Protein AF-A0A4C1YNA4-F1 (afdb_monomer_lite)

Secondary structure (DSSP, 8-state):
-EEEEE---S-HHHHHHHTT--GGG---B-SSTTPBPPTT----GGG-S---PPPEE---TT-TTHHHHHHHHHHHHHHHSTT--GGG-SS---TTS-BTTB-SSSS-TTEEEEEEPPHHHHHHTHHHHHHHHHHHHHHT----SSSHHHHHHHHHHHHHHTT-

Organism: Eumeta variegata (NCBI:txid151549)

Foldseek 3Di:
DKAFDFPPPDFVVRVCVVVVHQQQVDWQQAPDDRDTHHRNDGCDPRRDNADDGGDDDDDDPPPPCPVVVVVVQQVCCVDANDPDDPPPDPDPHHPQPDDPNHAQPVHHVRTRGIDDDDPVVVVRRPVVVVVVVVVCVVVPVDPPPPPPVVVVVVVVVVVVVVVD

pLDDT: mean 74.72, std 13.21, range [43.19, 93.94]

Sequence (164 aa):
MLRMSHCLTSGLAEYLDRLNLPADTFRPLCSGNNSLGAPNAFITEDCLMSRFINSEVLARRNDPHLVSLKSLLSHLDNYFGAIVQWENTFIDLHAYSPFDGTNDLLFKDSVKGFSSSFFSELRLAKNYFQLFEHLDSCTGSSNSLTVNGVFSLLSLMFFGLLSI

Structure (mmCIF, N/CA/C/O backbone):
data_AF-A0A4C1YNA4-F1
#
_entry.id   AF-A0A4C1YNA4-F1
#
loop_
_atom_site.group_PDB
_atom_site.id
_atom_site.type_symbol
_atom_site.label_atom_id
_atom_site.label_alt_id
_atom_site.label_comp_id
_atom_site.label_asym_id
_atom_site.label_entity_id
_atom_site.label_seq_id
_atom_site.pdbx_PDB_ins_code
_atom_site.Cartn_x
_atom_site.Cartn_y
_atom_site.Cartn_z
_atom_site.occupancy
_atom_site.B_iso_or_equiv
_atom_site.auth_seq_id
_atom_site.auth_comp_id
_atom_site.auth_asym_id
_atom_site.auth_atom_id
_atom_site.pdbx_PDB_model_num
ATOM 1 N N . MET A 1 1 ? 11.877 3.145 -2.840 1.00 55.78 1 MET A N 1
ATOM 2 C CA . MET A 1 1 ? 10.609 2.964 -2.126 1.00 55.78 1 MET A CA 1
ATOM 3 C C . MET A 1 1 ? 9.571 3.836 -2.795 1.00 55.78 1 MET A C 1
ATOM 5 O O . MET A 1 1 ? 9.813 5.034 -2.942 1.00 55.78 1 MET A O 1
ATOM 9 N N . LEU A 1 2 ? 8.523 3.206 -3.314 1.00 58.38 2 LEU A N 1
ATOM 10 C CA . LEU A 1 2 ? 7.317 3.863 -3.811 1.00 58.38 2 LEU A CA 1
ATOM 11 C C . LEU A 1 2 ? 6.157 3.298 -3.001 1.00 58.38 2 LEU A C 1
ATOM 13 O O . LEU A 1 2 ? 6.078 2.083 -2.814 1.00 58.38 2 LEU A O 1
ATOM 17 N N . ARG A 1 3 ? 5.304 4.178 -2.496 1.00 64.38 3 ARG A N 1
ATOM 18 C CA . ARG A 1 3 ? 4.152 3.824 -1.678 1.00 64.38 3 ARG A CA 1
ATOM 19 C C . ARG A 1 3 ? 2.905 3.819 -2.536 1.00 64.38 3 ARG A C 1
ATOM 21 O O . ARG A 1 3 ? 2.775 4.639 -3.436 1.00 64.38 3 ARG A O 1
ATOM 28 N N . MET A 1 4 ? 1.993 2.903 -2.253 1.00 70.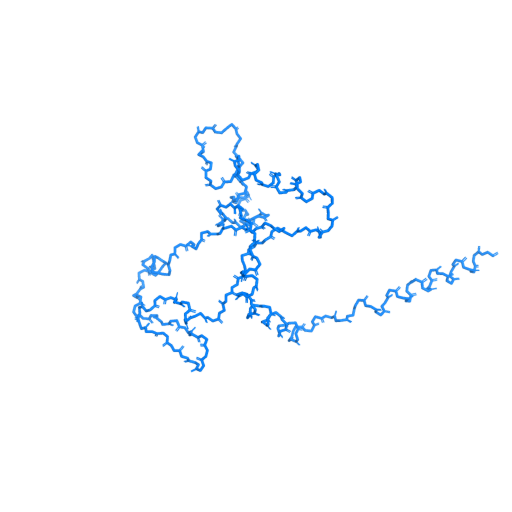44 4 MET A N 1
ATOM 29 C CA . MET A 1 4 ? 0.685 2.900 -2.891 1.00 70.44 4 MET A CA 1
ATOM 30 C C . MET A 1 4 ? -0.249 3.837 -2.120 1.00 70.44 4 MET A C 1
ATOM 32 O O . MET A 1 4 ? -0.367 3.759 -0.887 1.00 70.44 4 MET A O 1
ATOM 36 N N . SER A 1 5 ? -0.904 4.755 -2.825 1.00 69.25 5 SER A N 1
ATOM 37 C CA . SER A 1 5 ? -2.022 5.510 -2.265 1.00 69.25 5 SER A CA 1
ATOM 38 C C . SER A 1 5 ? -3.254 4.605 -2.283 1.00 69.25 5 SER A C 1
ATOM 40 O O . SER A 1 5 ? -3.545 3.986 -3.299 1.00 69.25 5 SER A O 1
ATOM 42 N N . HIS A 1 6 ? -3.962 4.480 -1.160 1.00 58.06 6 HIS A N 1
ATOM 43 C CA . HIS A 1 6 ? -5.223 3.738 -1.105 1.00 58.06 6 HIS A CA 1
ATOM 44 C C . HIS A 1 6 ? -6.389 4.707 -0.977 1.00 58.06 6 HIS A C 1
ATOM 46 O O . HIS A 1 6 ? -6.281 5.741 -0.313 1.00 58.06 6 HIS A O 1
ATOM 52 N N . CYS A 1 7 ? -7.526 4.332 -1.553 1.00 48.19 7 CYS A N 1
ATOM 53 C CA . CYS A 1 7 ? -8.804 4.833 -1.080 1.00 48.19 7 CYS A CA 1
ATOM 54 C C . CYS A 1 7 ? -9.045 4.209 0.302 1.00 48.19 7 CYS A C 1
ATOM 56 O O . CYS A 1 7 ? -9.068 2.984 0.420 1.00 48.19 7 CYS A O 1
ATOM 58 N N . LEU A 1 8 ? -9.227 5.020 1.347 1.00 48.78 8 LEU A N 1
ATOM 59 C CA . LEU A 1 8 ? -10.047 4.572 2.472 1.00 48.78 8 LEU A CA 1
ATOM 60 C C . LEU A 1 8 ? -11.445 4.400 1.885 1.00 48.78 8 LEU A C 1
ATOM 62 O O . LEU A 1 8 ? -12.197 5.362 1.762 1.00 48.78 8 LEU A O 1
ATOM 66 N N . THR A 1 9 ? -11.712 3.204 1.371 1.00 43.19 9 THR A N 1
ATOM 67 C CA . THR A 1 9 ? -12.971 2.841 0.736 1.00 43.19 9 THR A CA 1
ATOM 68 C C . THR A 1 9 ? -14.067 3.085 1.755 1.00 43.19 9 THR A C 1
ATOM 70 O O . THR A 1 9 ? -14.156 2.333 2.725 1.00 43.19 9 THR A O 1
ATOM 73 N N . SER A 1 10 ? -14.859 4.136 1.534 1.00 53.59 10 SER A N 1
ATOM 74 C CA . SER A 1 10 ? -15.959 4.600 2.385 1.00 53.59 10 SER A CA 1
ATOM 75 C C . SER A 1 10 ? -15.543 4.935 3.825 1.00 53.59 10 SER A C 1
ATOM 77 O O . SER A 1 10 ? -15.107 4.083 4.598 1.00 53.59 10 SER A O 1
ATOM 79 N N . GLY A 1 11 ? -15.701 6.200 4.227 1.00 64.00 11 GLY A N 1
ATOM 80 C CA . GLY A 1 11 ? -15.596 6.553 5.645 1.00 64.00 11 GLY A CA 1
ATOM 81 C C . GLY A 1 11 ? -16.539 5.662 6.459 1.00 64.00 11 GLY A C 1
ATOM 82 O O . GLY A 1 11 ? -17.601 5.295 5.965 1.00 64.00 11 GLY A O 1
ATOM 83 N N . LEU A 1 12 ? -16.172 5.305 7.693 1.00 68.06 12 LEU A N 1
ATOM 84 C CA . LEU A 1 12 ? -16.968 4.421 8.559 1.00 68.06 12 LEU A CA 1
ATOM 85 C C . LEU A 1 12 ? -18.475 4.763 8.547 1.00 68.06 12 LEU A C 1
ATOM 87 O O . LEU A 1 12 ? -19.295 3.857 8.549 1.00 68.06 12 LEU A O 1
ATOM 91 N N . ALA A 1 13 ? -18.839 6.048 8.456 1.00 69.75 13 ALA A N 1
ATOM 92 C CA . ALA A 1 13 ? -20.228 6.492 8.313 1.00 69.75 13 ALA A CA 1
ATOM 93 C C . ALA A 1 13 ? -20.940 5.956 7.063 1.00 69.75 13 ALA A C 1
ATOM 95 O O . ALA A 1 13 ? -22.065 5.496 7.179 1.00 69.75 13 ALA A O 1
ATOM 96 N N . GLU A 1 14 ? -20.307 5.981 5.892 1.00 73.75 14 GLU A N 1
ATOM 97 C CA . GLU A 1 14 ? -20.897 5.450 4.657 1.00 73.75 14 GLU A CA 1
ATOM 98 C C . GLU A 1 14 ? -21.057 3.925 4.740 1.00 73.75 14 GLU A C 1
ATOM 100 O O . GLU A 1 14 ? -22.053 3.370 4.283 1.00 73.75 14 GLU A O 1
ATOM 105 N N . TYR A 1 15 ? -20.113 3.235 5.385 1.00 74.81 15 TYR A N 1
ATOM 106 C CA . TYR A 1 15 ? -20.239 1.799 5.631 1.00 74.81 15 TYR A CA 1
ATOM 107 C C . TYR A 1 15 ? -21.385 1.471 6.604 1.00 74.81 15 TYR A C 1
ATOM 109 O O . TYR A 1 15 ? -22.156 0.545 6.357 1.00 74.81 15 TYR A O 1
ATOM 117 N N . LEU A 1 16 ? -21.524 2.237 7.690 1.00 77.69 16 LEU A N 1
ATOM 118 C CA . LEU A 1 16 ? -22.612 2.076 8.658 1.00 77.69 16 LEU A CA 1
ATOM 119 C C . LEU A 1 16 ? -23.978 2.413 8.045 1.00 77.69 16 LEU A C 1
ATOM 121 O O . LEU A 1 16 ? -24.933 1.669 8.264 1.00 77.69 16 LEU A O 1
ATOM 125 N N . ASP A 1 17 ? -24.052 3.458 7.221 1.00 81.94 17 ASP A N 1
ATOM 126 C CA . ASP A 1 17 ? -25.257 3.851 6.482 1.00 81.94 17 ASP A CA 1
ATOM 127 C C . ASP A 1 17 ? -25.711 2.744 5.519 1.00 81.94 17 ASP A C 1
ATOM 129 O O . ASP A 1 17 ? -26.867 2.320 5.546 1.00 81.94 17 ASP A O 1
ATOM 133 N N . ARG A 1 18 ? -24.775 2.149 4.763 1.00 81.69 18 ARG A N 1
ATOM 134 C CA . ARG A 1 18 ? -25.055 0.988 3.894 1.00 81.69 18 ARG A CA 1
ATOM 135 C C . ARG A 1 18 ? -25.591 -0.230 4.647 1.00 81.69 18 ARG A C 1
ATOM 137 O O . ARG A 1 18 ? -26.300 -1.041 4.054 1.00 81.69 18 ARG A O 1
ATOM 144 N N . LEU A 1 19 ? -25.234 -0.382 5.919 1.00 84.12 19 LEU A N 1
ATOM 145 C CA . LEU A 1 19 ? -25.714 -1.462 6.781 1.00 84.12 19 LEU A CA 1
ATOM 146 C C . LEU A 1 19 ? -26.970 -1.082 7.576 1.00 84.12 19 LEU A C 1
ATOM 148 O O . LEU A 1 19 ? -27.465 -1.908 8.343 1.00 84.12 19 LEU A O 1
ATOM 152 N N . ASN A 1 20 ? -27.494 0.136 7.392 1.00 87.62 20 ASN A N 1
ATOM 153 C CA . ASN A 1 20 ? -28.598 0.692 8.171 1.00 87.62 20 ASN A CA 1
ATOM 154 C C . ASN A 1 20 ? -28.328 0.629 9.689 1.00 87.62 20 ASN A C 1
ATOM 156 O O . ASN A 1 20 ? -29.205 0.293 10.490 1.00 87.62 20 ASN A O 1
ATOM 160 N N . LEU A 1 21 ? -27.078 0.899 10.078 1.00 83.81 21 LEU A N 1
ATOM 161 C CA . LEU A 1 21 ? -26.616 0.866 11.459 1.00 83.81 21 LEU A CA 1
ATOM 162 C C . LEU A 1 21 ? -26.453 2.295 12.004 1.00 83.81 21 LEU A C 1
ATOM 164 O O . LEU A 1 21 ? -25.736 3.095 11.399 1.00 83.81 21 LEU A O 1
ATOM 168 N N . PRO A 1 22 ? -27.056 2.631 13.160 1.00 82.38 22 PRO A N 1
ATOM 169 C CA . PRO A 1 22 ? -26.928 3.962 13.744 1.00 82.38 22 PRO A CA 1
ATOM 170 C C . PRO A 1 22 ? -25.490 4.219 14.213 1.00 82.38 22 PRO A C 1
ATOM 172 O O . PRO A 1 22 ? -24.954 3.472 15.034 1.00 82.38 22 PRO A O 1
ATOM 175 N N . ALA A 1 23 ? -24.852 5.280 13.718 1.00 73.94 23 ALA A N 1
ATOM 176 C CA . ALA A 1 23 ? -23.459 5.592 14.051 1.00 73.94 23 ALA A CA 1
ATOM 177 C C . ALA A 1 23 ? -23.228 5.906 15.544 1.00 73.94 23 ALA A C 1
ATOM 179 O O . ALA A 1 23 ? -22.125 5.707 16.056 1.00 73.94 23 ALA A O 1
ATOM 180 N N . ASP A 1 24 ? -24.272 6.318 16.264 1.00 78.44 24 ASP A N 1
ATOM 181 C CA . ASP A 1 24 ? -24.239 6.680 17.683 1.00 78.44 24 ASP A CA 1
ATOM 182 C C . ASP A 1 24 ? -24.134 5.458 18.601 1.00 78.44 24 ASP A C 1
ATOM 184 O O . ASP A 1 24 ? -23.753 5.581 19.767 1.00 78.44 24 ASP A O 1
ATOM 188 N N . THR A 1 25 ? -24.402 4.267 18.062 1.00 79.94 25 THR A N 1
ATOM 189 C CA . THR A 1 25 ? -24.226 2.994 18.771 1.00 79.94 25 THR A CA 1
ATOM 190 C C . THR A 1 25 ? -22.773 2.517 18.795 1.00 79.94 25 THR A C 1
ATOM 192 O O . THR A 1 25 ? -22.431 1.642 19.593 1.00 79.94 25 THR A O 1
ATOM 195 N N . PHE A 1 26 ? -21.894 3.113 17.980 1.00 77.81 26 PHE A N 1
ATOM 196 C CA . PHE A 1 26 ? -20.483 2.748 17.906 1.00 77.81 26 PHE A CA 1
ATOM 197 C C . PHE A 1 26 ? -19.604 3.791 18.589 1.00 77.81 26 PHE A C 1
ATOM 199 O O . PHE A 1 26 ? -19.797 5.001 18.470 1.00 77.81 26 PHE A O 1
ATOM 206 N N . ARG A 1 27 ? -18.592 3.301 19.308 1.00 79.81 27 ARG A N 1
ATOM 207 C CA . ARG A 1 27 ? -17.566 4.131 19.939 1.00 79.81 27 ARG A CA 1
ATOM 208 C C . ARG A 1 27 ? -16.197 3.543 19.617 1.00 79.81 27 ARG A C 1
ATOM 210 O O . ARG A 1 27 ? -15.997 2.355 19.881 1.00 79.81 27 ARG A O 1
ATOM 217 N N . PRO A 1 28 ? -15.259 4.325 19.060 1.00 78.94 28 PRO A N 1
ATOM 218 C CA . PRO A 1 28 ? -13.917 3.827 18.821 1.00 78.94 28 PRO A CA 1
ATOM 219 C C . PRO A 1 28 ? -13.204 3.591 20.156 1.00 78.94 28 PRO A C 1
ATOM 221 O O . PRO A 1 28 ? -13.343 4.369 21.104 1.00 78.94 28 PRO A O 1
ATOM 224 N N . LEU A 1 29 ? -12.434 2.507 20.217 1.00 82.69 29 LEU A N 1
ATOM 225 C CA . LEU A 1 29 ? -11.503 2.256 21.308 1.00 82.69 29 LEU A CA 1
ATOM 226 C C . LEU A 1 29 ? -10.193 2.985 20.998 1.00 82.69 29 LEU A C 1
ATOM 228 O O . LEU A 1 29 ? -9.522 2.658 20.017 1.00 82.69 29 LEU A O 1
ATOM 232 N N . CYS A 1 30 ? -9.841 3.968 21.821 1.00 81.25 30 CYS A N 1
ATOM 233 C CA . CYS A 1 30 ? -8.641 4.775 21.626 1.00 81.25 30 CYS A CA 1
ATOM 234 C C . CYS A 1 30 ? -7.409 4.094 22.253 1.00 81.25 30 CYS A C 1
ATOM 236 O O . CYS A 1 30 ? -7.534 3.281 23.176 1.00 81.25 30 CYS A O 1
ATOM 238 N N . SER A 1 31 ? -6.200 4.449 21.795 1.00 75.94 31 SER A N 1
ATOM 239 C CA . SER A 1 31 ? -4.982 4.053 22.514 1.00 75.94 31 SER A CA 1
ATOM 240 C C . SER A 1 31 ? -4.891 4.793 23.853 1.00 75.94 31 SER A C 1
ATOM 242 O O . SER A 1 31 ? -5.141 5.991 23.945 1.00 75.94 31 SER A O 1
ATOM 244 N N . GLY A 1 32 ? -4.527 4.068 24.913 1.00 65.12 32 GLY A N 1
ATOM 245 C CA . GLY A 1 32 ? -4.379 4.623 26.259 1.00 65.12 32 GLY A CA 1
ATOM 246 C C . GLY A 1 32 ? -5.590 4.389 27.170 1.00 65.12 32 GLY A C 1
ATOM 247 O O . GLY A 1 32 ? -6.734 4.700 26.839 1.00 65.12 32 GLY A O 1
ATOM 248 N N . ASN A 1 33 ? -5.298 3.828 28.349 1.00 66.50 33 ASN A N 1
ATOM 249 C CA . ASN A 1 33 ? -6.188 3.653 29.504 1.00 66.50 33 ASN A CA 1
ATOM 250 C C . ASN A 1 33 ? -7.634 3.197 29.201 1.00 66.50 33 ASN A C 1
ATOM 252 O O . ASN A 1 33 ? -8.569 3.674 29.840 1.00 66.50 33 ASN A O 1
ATOM 256 N N . ASN A 1 34 ? -7.827 2.302 28.221 1.00 66.19 34 ASN A N 1
ATOM 257 C CA . ASN A 1 34 ? -9.142 1.782 27.811 1.00 66.19 34 ASN A CA 1
ATOM 258 C C . ASN A 1 34 ? -10.186 2.882 27.545 1.00 66.19 34 ASN A C 1
ATOM 260 O O . ASN A 1 34 ? -11.371 2.722 27.846 1.00 66.19 34 ASN A O 1
ATOM 264 N N . SER A 1 35 ? -9.738 4.023 27.021 1.00 76.19 35 SER A N 1
ATOM 265 C CA . SER A 1 35 ? -10.619 5.153 26.762 1.00 76.19 35 SER A CA 1
ATOM 266 C C . SER A 1 35 ? -11.481 4.904 25.522 1.00 76.19 35 SER A C 1
ATOM 268 O O . SER A 1 35 ? -11.032 4.380 24.502 1.00 76.19 35 SER A O 1
ATOM 270 N N . LEU A 1 36 ? -12.756 5.266 25.636 1.00 81.81 36 LEU A N 1
ATOM 271 C CA . LEU A 1 36 ? -13.719 5.202 24.545 1.00 81.81 36 LEU A CA 1
ATOM 272 C C . LEU A 1 36 ? -13.937 6.612 24.004 1.00 81.81 36 LEU A C 1
ATOM 274 O O . LEU A 1 36 ? -14.271 7.517 24.777 1.00 81.81 36 LEU A O 1
ATOM 278 N N . GLY A 1 37 ? -13.834 6.776 22.685 1.00 77.00 37 GLY A N 1
ATOM 279 C CA . GLY A 1 37 ? -14.203 8.022 22.013 1.00 77.00 37 GLY A CA 1
ATOM 280 C C . GLY A 1 37 ? -15.671 8.389 22.255 1.00 77.00 37 GLY A C 1
ATOM 281 O O . GLY A 1 37 ? -16.459 7.581 22.766 1.00 77.00 37 GLY A O 1
ATOM 282 N N . ALA A 1 38 ? -16.066 9.620 21.933 1.00 73.81 38 ALA A N 1
ATOM 283 C CA . ALA A 1 38 ? -17.466 10.022 22.066 1.00 73.81 38 ALA A CA 1
ATOM 284 C C . ALA A 1 38 ? -18.376 9.207 21.110 1.00 73.81 38 ALA A C 1
ATOM 286 O O . ALA A 1 38 ? -17.903 8.709 20.088 1.00 73.81 38 ALA A O 1
ATOM 287 N N . PRO A 1 39 ? -19.674 9.036 21.418 1.00 66.88 39 PRO A N 1
ATOM 288 C CA . PRO A 1 39 ? -20.647 8.527 20.447 1.00 66.88 39 PRO A CA 1
ATOM 289 C C . PRO A 1 39 ? -20.636 9.404 19.191 1.00 66.88 39 PRO A C 1
ATOM 291 O O . PRO A 1 39 ? -20.501 10.623 19.313 1.00 66.88 39 PRO A O 1
ATOM 294 N N . ASN A 1 40 ? -20.738 8.807 18.001 1.00 65.88 40 ASN A N 1
ATOM 295 C CA . ASN A 1 40 ? -20.520 9.494 16.717 1.00 65.88 40 ASN A CA 1
ATOM 296 C C . ASN A 1 40 ? -19.121 10.123 16.535 1.00 65.88 40 ASN A C 1
ATOM 298 O O . ASN A 1 40 ? -18.907 10.837 15.553 1.00 65.88 40 ASN A O 1
ATOM 302 N N . ALA A 1 41 ? -18.156 9.893 17.437 1.00 62.22 41 ALA A N 1
ATOM 303 C CA . ALA A 1 41 ? -16.790 10.341 17.201 1.00 62.22 41 ALA A CA 1
ATOM 304 C C . ALA A 1 41 ? -16.174 9.489 16.097 1.00 62.22 41 ALA A C 1
ATOM 306 O O . ALA A 1 41 ? -15.978 8.280 16.239 1.00 62.22 41 ALA A O 1
ATOM 307 N N . PHE A 1 42 ? -15.847 10.150 14.995 1.00 64.88 42 PHE A N 1
ATOM 308 C CA . PHE A 1 42 ? -14.967 9.595 13.985 1.00 64.88 42 PHE A CA 1
ATOM 309 C C . PHE A 1 42 ? -13.597 9.318 14.598 1.00 64.88 42 PHE A C 1
ATOM 311 O O . PHE A 1 42 ? -13.207 9.951 15.578 1.00 64.88 42 PHE A O 1
ATOM 318 N N . ILE A 1 43 ? -12.866 8.370 14.014 1.00 67.25 43 ILE A N 1
ATOM 319 C CA . ILE A 1 43 ? -11.492 8.081 14.417 1.00 67.25 43 ILE A CA 1
ATOM 320 C C . ILE A 1 43 ? -10.654 9.329 14.126 1.00 67.25 43 ILE A C 1
ATOM 322 O O . ILE A 1 43 ? -10.267 9.591 12.987 1.00 67.25 43 ILE A O 1
ATOM 326 N N . THR A 1 44 ? -10.434 10.129 15.158 1.00 70.50 44 THR A N 1
ATOM 327 C CA . THR A 1 44 ? -9.549 11.282 15.135 1.00 70.50 44 THR A CA 1
ATOM 328 C C . THR A 1 44 ? -8.121 10.831 15.419 1.00 70.50 44 THR A C 1
ATOM 330 O O . THR A 1 44 ? -7.883 9.741 15.940 1.00 70.50 44 THR A O 1
ATOM 333 N N . GLU A 1 45 ? -7.146 11.665 15.070 1.00 71.00 45 GLU A N 1
ATOM 334 C CA . GLU A 1 45 ? -5.725 11.325 15.212 1.00 71.00 45 GLU A CA 1
ATOM 335 C C . GLU A 1 45 ? -5.305 11.047 16.670 1.00 71.00 45 GLU A C 1
ATOM 337 O O . GLU A 1 45 ? -4.340 10.323 16.913 1.00 71.00 45 GLU A O 1
ATOM 342 N N . ASP A 1 46 ? -6.046 11.591 17.635 1.00 72.56 46 ASP A N 1
ATOM 343 C CA . ASP A 1 46 ? -5.916 11.380 19.081 1.00 72.56 46 ASP A CA 1
ATOM 344 C C . ASP A 1 46 ? -6.629 10.114 19.595 1.00 72.56 46 ASP A C 1
ATOM 346 O O . ASP A 1 46 ? -6.337 9.663 20.700 1.00 72.56 46 ASP A O 1
ATOM 350 N N . CYS A 1 47 ? -7.501 9.493 18.794 1.00 76.38 47 CYS A N 1
ATOM 351 C CA . CYS A 1 47 ? -8.215 8.254 19.126 1.00 76.38 47 CYS A CA 1
ATOM 352 C C . CYS A 1 47 ? -7.863 7.098 18.168 1.00 76.38 47 CYS A C 1
ATOM 354 O O . CYS A 1 47 ? -8.680 6.235 17.845 1.00 76.38 47 CYS A O 1
ATOM 356 N N . LEU A 1 48 ? -6.613 7.053 17.707 1.00 76.75 48 LEU A N 1
ATOM 357 C CA . LEU A 1 48 ? -6.079 5.920 16.955 1.00 76.75 48 LEU A CA 1
ATOM 358 C C . LEU A 1 48 ? -5.429 4.901 17.889 1.00 76.75 48 LEU A C 1
ATOM 360 O O . LEU A 1 48 ? -4.665 5.260 18.787 1.00 76.75 48 LEU A O 1
ATOM 364 N N . MET A 1 49 ? -5.667 3.614 17.626 1.00 74.31 49 MET A N 1
ATOM 365 C CA . MET A 1 49 ? -4.914 2.538 18.276 1.00 74.31 49 MET A CA 1
ATOM 366 C C . MET A 1 49 ? -3.474 2.491 17.747 1.00 74.31 49 MET A C 1
ATOM 368 O O . MET A 1 49 ? -2.512 2.380 18.505 1.00 74.31 49 MET A O 1
ATOM 372 N N . SER A 1 50 ? -3.317 2.611 16.429 1.00 73.12 50 SER A N 1
ATOM 373 C CA . SER A 1 50 ? -2.022 2.680 15.761 1.00 73.12 50 SER A CA 1
ATOM 374 C C . SER A 1 50 ? -2.158 3.314 14.376 1.00 73.12 50 SER A C 1
ATOM 376 O O . SER A 1 50 ? -3.236 3.343 13.783 1.00 73.12 50 SER A O 1
ATOM 378 N N . ARG A 1 51 ? -1.041 3.826 13.852 1.00 75.19 51 ARG A N 1
ATOM 379 C CA . ARG A 1 51 ? -0.900 4.190 12.439 1.00 75.19 51 ARG A CA 1
ATOM 380 C C . ARG A 1 51 ? -0.128 3.082 11.741 1.00 75.19 51 ARG A C 1
ATOM 382 O O . ARG A 1 51 ? 0.928 2.689 12.230 1.00 75.19 51 ARG A O 1
ATOM 389 N N . PHE A 1 52 ? -0.628 2.616 10.605 1.00 74.94 52 PHE A N 1
ATOM 390 C CA . PHE A 1 52 ? 0.049 1.629 9.769 1.00 74.94 52 PHE A CA 1
ATOM 391 C C . PHE A 1 52 ? 0.578 2.272 8.484 1.00 74.94 52 PHE A C 1
ATOM 393 O O . PHE A 1 52 ? 0.120 3.333 8.049 1.00 74.94 52 PHE A O 1
ATOM 400 N N . ILE A 1 53 ? 1.574 1.627 7.884 1.00 75.88 53 ILE A N 1
ATOM 401 C CA . ILE A 1 53 ? 2.080 2.003 6.564 1.00 75.88 53 ILE A CA 1
ATOM 402 C C . ILE A 1 53 ? 1.248 1.261 5.515 1.00 75.88 53 ILE A C 1
ATOM 404 O O . ILE A 1 53 ? 0.846 0.117 5.723 1.00 75.88 53 ILE A O 1
ATOM 408 N N . ASN A 1 54 ? 0.964 1.924 4.394 1.00 76.19 54 ASN A N 1
ATOM 409 C CA . ASN A 1 54 ? 0.306 1.281 3.257 1.00 76.19 54 ASN A CA 1
ATOM 410 C C . ASN A 1 54 ? 1.225 0.220 2.641 1.00 76.19 54 ASN A C 1
ATOM 412 O O . ASN A 1 54 ? 2.404 0.132 2.971 1.00 76.19 54 ASN A O 1
ATOM 416 N N . SER A 1 55 ? 0.701 -0.540 1.682 1.00 84.31 55 SER A N 1
ATOM 417 C CA . SER A 1 55 ? 1.539 -1.400 0.850 1.00 84.31 55 SER A CA 1
ATOM 418 C C . SER A 1 55 ? 2.582 -0.567 0.083 1.00 84.31 55 SER A C 1
ATOM 420 O O . SER A 1 55 ? 2.294 0.525 -0.420 1.00 84.31 55 SER A O 1
ATOM 422 N N . GLU A 1 56 ? 3.812 -1.076 0.010 1.00 85.38 56 GLU A N 1
ATOM 423 C CA . GLU A 1 56 ? 4.962 -0.383 -0.577 1.00 85.38 56 GLU A CA 1
ATOM 424 C C . GLU A 1 56 ? 5.755 -1.307 -1.499 1.00 85.38 56 GLU A C 1
ATOM 426 O O . GLU A 1 56 ? 5.925 -2.496 -1.233 1.00 85.38 56 GLU A O 1
ATOM 431 N N . VAL A 1 57 ? 6.295 -0.731 -2.574 1.00 87.94 57 VAL A N 1
ATOM 432 C CA . VAL A 1 57 ? 7.241 -1.404 -3.463 1.00 87.94 57 VAL A CA 1
ATOM 433 C C . VAL A 1 57 ? 8.651 -1.206 -2.910 1.00 87.94 57 VAL A C 1
ATOM 435 O O . VAL A 1 57 ? 9.194 -0.088 -2.868 1.00 87.94 57 VAL A O 1
ATOM 438 N N . LEU A 1 58 ? 9.250 -2.320 -2.493 1.00 87.00 58 LEU A N 1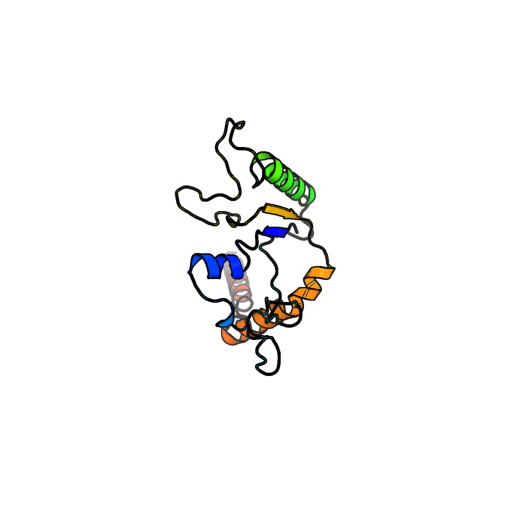
ATOM 439 C CA . LEU A 1 58 ? 10.604 -2.389 -1.961 1.00 87.00 58 LEU A CA 1
ATOM 440 C C . LEU A 1 58 ? 11.594 -2.799 -3.055 1.00 87.00 58 LEU A C 1
ATOM 442 O O . LEU A 1 58 ? 11.307 -3.623 -3.915 1.00 87.00 58 LEU A O 1
ATOM 446 N N . ALA A 1 59 ? 12.784 -2.213 -3.001 1.00 87.88 59 ALA A N 1
ATOM 447 C CA . ALA A 1 59 ? 13.906 -2.554 -3.864 1.00 87.88 59 ALA A CA 1
ATOM 448 C C . ALA A 1 59 ? 15.199 -2.443 -3.054 1.00 87.88 59 ALA A C 1
ATOM 450 O O . ALA A 1 59 ? 15.238 -1.759 -2.025 1.00 87.88 59 ALA A O 1
ATOM 451 N N . ARG A 1 60 ? 16.270 -3.097 -3.515 1.00 88.00 60 ARG A N 1
ATOM 452 C CA . ARG A 1 60 ? 17.570 -3.028 -2.837 1.00 88.00 60 ARG A CA 1
ATOM 453 C C . ARG A 1 60 ? 18.071 -1.584 -2.807 1.00 88.00 60 ARG A C 1
ATOM 455 O O . ARG A 1 60 ? 17.944 -0.846 -3.780 1.00 88.00 60 ARG A O 1
ATOM 462 N N . ARG A 1 61 ? 18.687 -1.193 -1.688 1.00 82.50 61 ARG A N 1
ATOM 463 C CA . ARG A 1 61 ? 19.171 0.182 -1.471 1.00 82.50 61 ARG A CA 1
ATOM 464 C C . ARG A 1 61 ? 20.159 0.647 -2.545 1.00 82.50 61 ARG A C 1
ATOM 466 O O . ARG A 1 61 ? 20.102 1.800 -2.951 1.00 82.50 61 ARG A O 1
ATOM 473 N N . ASN A 1 62 ? 21.015 -0.260 -3.008 1.00 87.94 62 ASN A N 1
ATOM 474 C CA . ASN A 1 62 ? 22.044 0.008 -4.012 1.00 87.94 62 ASN A CA 1
ATOM 475 C C . ASN A 1 62 ? 21.697 -0.638 -5.361 1.00 87.94 62 ASN A C 1
ATOM 477 O O . ASN A 1 62 ? 22.592 -1.061 -6.087 1.00 87.94 62 ASN A O 1
ATOM 481 N N . ASP A 1 63 ? 20.406 -0.794 -5.670 1.00 89.75 63 ASP A N 1
ATOM 482 C CA . ASP A 1 63 ? 20.009 -1.347 -6.960 1.00 89.75 63 ASP A CA 1
ATOM 483 C C . ASP A 1 63 ? 20.332 -0.350 -8.090 1.00 89.75 63 ASP A C 1
ATOM 485 O O . ASP A 1 63 ? 19.809 0.772 -8.064 1.00 89.75 63 ASP A O 1
ATOM 489 N N . PRO A 1 64 ? 21.160 -0.723 -9.086 1.00 93.50 64 PRO A N 1
ATOM 490 C CA . PRO A 1 64 ? 21.514 0.178 -10.182 1.00 93.50 64 PRO A CA 1
ATOM 491 C C . PRO A 1 64 ? 20.300 0.567 -11.038 1.00 93.50 64 PRO A C 1
ATOM 493 O O . PRO A 1 64 ? 20.329 1.595 -11.713 1.00 93.50 64 PRO A O 1
ATOM 496 N N . HIS A 1 65 ? 19.213 -0.207 -10.985 1.00 93.50 65 HIS A N 1
ATOM 497 C CA . HIS A 1 65 ? 18.005 0.023 -11.770 1.00 93.50 65 HIS A CA 1
ATOM 498 C C . HIS A 1 65 ? 16.896 0.725 -10.983 1.00 93.50 65 HIS A C 1
ATOM 500 O O . HIS A 1 65 ? 15.777 0.835 -11.481 1.00 93.50 65 HIS A O 1
ATOM 506 N N . LEU A 1 66 ? 17.164 1.243 -9.778 1.00 89.62 66 LEU A N 1
ATOM 507 C CA . LEU A 1 66 ? 16.130 1.866 -8.944 1.00 89.62 66 LEU A CA 1
ATOM 508 C C . LEU A 1 66 ? 15.414 3.031 -9.648 1.00 89.62 66 LEU A C 1
ATOM 510 O O . LEU A 1 66 ? 14.205 3.206 -9.491 1.00 89.62 66 LEU A O 1
ATOM 514 N N . VAL A 1 67 ? 16.150 3.828 -10.426 1.00 89.81 67 VAL A N 1
ATOM 515 C CA . VAL A 1 67 ? 15.581 4.935 -11.212 1.00 89.81 67 VAL A CA 1
ATOM 516 C C . VAL A 1 67 ? 14.687 4.396 -12.329 1.00 89.81 67 VAL A C 1
ATOM 518 O O . VAL A 1 67 ? 13.558 4.857 -12.485 1.00 89.81 67 VAL A O 1
ATOM 521 N N . SER A 1 68 ? 15.153 3.376 -13.053 1.00 93.94 68 SER A N 1
ATOM 522 C CA . SER A 1 68 ? 14.390 2.714 -14.114 1.00 93.94 68 SER A CA 1
ATOM 523 C C . SER A 1 68 ? 13.119 2.056 -13.578 1.00 93.94 68 SER A C 1
ATOM 525 O O . SER A 1 68 ? 12.067 2.211 -14.184 1.00 93.94 68 SER A O 1
ATOM 527 N N . LEU A 1 69 ? 13.184 1.398 -12.417 1.00 91.44 69 LEU A N 1
ATOM 528 C CA . LEU A 1 69 ? 12.026 0.796 -11.754 1.00 91.44 69 LEU A CA 1
ATOM 529 C C . LEU A 1 69 ? 10.981 1.851 -11.379 1.00 91.44 69 LEU A C 1
ATOM 531 O O . LEU A 1 69 ? 9.796 1.662 -11.635 1.00 91.44 69 LEU A O 1
ATOM 535 N N . LYS A 1 70 ? 11.409 2.979 -10.797 1.00 90.38 70 LYS A N 1
ATOM 536 C CA . LYS A 1 70 ? 10.492 4.083 -10.476 1.00 90.38 70 LYS A CA 1
ATOM 537 C C . LYS A 1 70 ? 9.828 4.647 -11.728 1.00 90.38 70 LYS A C 1
ATOM 539 O O . LYS A 1 70 ? 8.624 4.879 -11.722 1.00 90.38 70 LYS A O 1
ATOM 544 N N . SER A 1 71 ? 10.614 4.848 -12.785 1.00 92.94 71 SER A N 1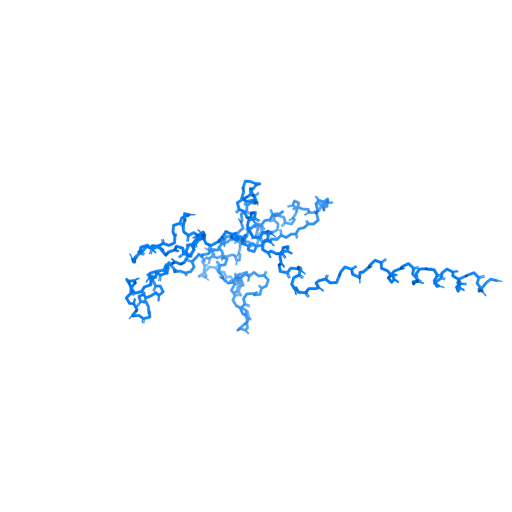
ATOM 545 C CA . SER A 1 71 ? 10.108 5.316 -14.075 1.00 92.94 71 SER A CA 1
ATOM 546 C C . SER A 1 71 ? 9.093 4.330 -14.654 1.00 92.94 71 SER A C 1
ATOM 548 O O . SER A 1 71 ? 7.998 4.737 -15.026 1.00 92.94 71 SER A O 1
ATOM 550 N N . LEU A 1 72 ? 9.403 3.031 -14.659 1.00 92.44 72 LEU A N 1
ATOM 551 C CA . LEU A 1 72 ? 8.501 1.985 -15.136 1.00 92.44 72 LEU A CA 1
ATOM 552 C C . LEU A 1 72 ? 7.169 1.997 -14.380 1.00 92.44 72 LEU A C 1
ATOM 554 O O . LEU A 1 72 ? 6.120 2.045 -15.011 1.00 92.44 72 LEU A O 1
ATOM 558 N N . LEU A 1 73 ? 7.207 1.998 -13.045 1.00 92.25 73 LEU A N 1
ATOM 559 C CA . LEU A 1 73 ? 5.996 2.003 -12.218 1.00 92.25 73 LEU A CA 1
ATOM 560 C C . LEU A 1 73 ? 5.150 3.259 -12.450 1.00 92.25 73 LEU A C 1
ATOM 562 O O . LEU A 1 73 ? 3.931 3.161 -12.520 1.00 92.25 73 LEU A O 1
ATOM 566 N N . SER A 1 74 ? 5.782 4.417 -12.649 1.00 91.00 74 SER A N 1
ATOM 567 C CA . SER A 1 74 ? 5.062 5.644 -13.002 1.00 91.00 74 SER A CA 1
ATOM 568 C C . SER A 1 74 ? 4.399 5.564 -14.380 1.00 91.00 74 SER A C 1
ATOM 570 O O . SER A 1 74 ? 3.279 6.039 -14.534 1.00 91.00 74 SER A O 1
ATOM 572 N N . HIS A 1 75 ? 5.048 4.958 -15.379 1.00 91.00 75 HIS A N 1
ATOM 573 C CA . HIS A 1 75 ? 4.423 4.754 -16.689 1.00 91.00 75 HIS A CA 1
ATOM 574 C C . HIS A 1 75 ? 3.272 3.745 -16.609 1.00 91.00 75 HIS A C 1
ATOM 576 O O . HIS A 1 75 ? 2.224 3.986 -17.199 1.00 91.00 75 HIS A O 1
ATOM 582 N N . LEU A 1 76 ? 3.433 2.652 -15.858 1.00 89.94 76 LEU A N 1
ATOM 583 C CA . LEU A 1 76 ? 2.360 1.677 -15.647 1.00 89.94 76 LEU A CA 1
ATOM 584 C C . LEU A 1 76 ? 1.139 2.317 -14.979 1.00 89.94 76 LEU A C 1
ATOM 586 O O . LEU A 1 76 ? 0.023 2.082 -15.426 1.00 89.94 76 LEU A O 1
ATOM 590 N N . ASP A 1 77 ? 1.346 3.164 -13.971 1.00 90.06 77 ASP A N 1
ATOM 591 C CA . ASP A 1 77 ? 0.263 3.896 -13.305 1.00 90.06 77 ASP A CA 1
ATOM 592 C C . ASP A 1 77 ? -0.460 4.853 -14.264 1.00 90.06 77 ASP A C 1
ATOM 594 O O . ASP A 1 77 ? -1.686 4.901 -14.303 1.00 90.06 77 ASP A O 1
ATOM 598 N N . ASN A 1 78 ? 0.291 5.559 -15.113 1.00 89.00 78 ASN A N 1
ATOM 599 C CA . ASN A 1 78 ? -0.286 6.493 -16.080 1.00 89.00 78 ASN A CA 1
ATOM 600 C C . ASN A 1 78 ? -1.106 5.804 -17.181 1.00 89.00 78 ASN A C 1
ATOM 602 O O . ASN A 1 78 ? -2.073 6.390 -17.660 1.00 89.00 78 ASN A O 1
ATOM 606 N N . TYR A 1 79 ? -0.710 4.600 -17.611 1.00 88.56 79 TYR A N 1
ATOM 607 C CA . TYR A 1 79 ? -1.357 3.901 -18.729 1.00 88.56 79 TYR A CA 1
ATOM 608 C C . TYR A 1 79 ? -2.376 2.841 -18.306 1.00 88.56 79 TYR A C 1
ATOM 610 O O . TYR A 1 79 ? -3.298 2.571 -19.069 1.00 88.56 79 TYR A O 1
ATOM 618 N N . PHE A 1 80 ? -2.237 2.260 -17.113 1.00 89.88 80 PHE A N 1
ATOM 619 C CA . PHE A 1 80 ? -3.068 1.145 -16.639 1.00 89.88 80 PHE A CA 1
ATOM 620 C C . PHE A 1 80 ? -3.574 1.327 -15.199 1.00 89.88 80 PHE A C 1
ATOM 622 O O . PHE A 1 80 ? -4.191 0.416 -14.646 1.00 89.88 80 PHE A O 1
ATOM 629 N N . GLY A 1 81 ? -3.285 2.462 -14.557 1.00 88.38 81 GLY A N 1
ATOM 630 C CA . GLY A 1 81 ? -3.676 2.739 -13.175 1.00 88.38 81 GLY A CA 1
ATOM 631 C C . GLY A 1 81 ? -5.141 3.157 -13.013 1.00 88.38 81 GLY A C 1
ATOM 632 O O . GLY A 1 81 ? -5.947 3.125 -13.941 1.00 88.38 81 GLY A O 1
ATOM 633 N N . ALA A 1 82 ? -5.493 3.586 -11.800 1.00 84.44 82 ALA A N 1
ATOM 634 C CA . ALA A 1 82 ? -6.883 3.790 -11.373 1.00 84.44 82 ALA A CA 1
ATOM 635 C C . ALA A 1 82 ? -7.644 4.926 -12.081 1.00 84.44 82 ALA A C 1
ATOM 637 O O . ALA A 1 82 ? -8.861 5.019 -11.933 1.00 84.44 82 ALA A O 1
ATOM 638 N N . ILE A 1 83 ? -6.939 5.834 -12.759 1.00 77.06 83 ILE A N 1
ATOM 639 C CA . ILE A 1 83 ? -7.498 7.079 -13.318 1.00 77.06 83 ILE A CA 1
ATOM 640 C C . ILE A 1 83 ? -7.750 6.982 -14.830 1.00 77.06 83 ILE A C 1
ATOM 642 O O . ILE A 1 83 ? -8.278 7.919 -15.430 1.00 77.06 83 ILE A O 1
ATOM 646 N N . VAL A 1 84 ? -7.347 5.874 -15.455 1.00 78.62 84 VAL A N 1
ATOM 647 C CA . VAL A 1 84 ? -7.435 5.693 -16.904 1.00 78.62 84 VAL A CA 1
ATOM 648 C C . VAL A 1 84 ? -8.891 5.460 -17.299 1.00 78.62 84 VAL A C 1
ATOM 650 O O . VAL A 1 84 ? -9.550 4.562 -16.782 1.00 78.62 84 VAL A O 1
ATOM 653 N N . GLN A 1 85 ? -9.398 6.296 -18.208 1.00 69.69 85 GLN A N 1
ATOM 654 C CA . GLN A 1 85 ? -10.770 6.204 -18.704 1.00 69.69 85 GLN A CA 1
ATOM 655 C C . GLN A 1 85 ? -10.897 5.053 -19.708 1.00 69.69 85 GLN A C 1
ATOM 657 O O . GLN A 1 85 ? -10.242 5.044 -20.750 1.00 69.69 85 GLN A O 1
ATOM 662 N N . TRP A 1 86 ? -11.777 4.111 -19.379 1.00 67.50 86 TRP A N 1
ATOM 663 C CA . TRP A 1 86 ? -11.987 2.827 -20.058 1.00 67.50 86 TRP A CA 1
ATOM 664 C C . TRP A 1 86 ? -12.438 2.939 -21.517 1.00 67.50 86 TRP A C 1
ATOM 666 O O . TRP A 1 86 ? -12.216 2.036 -22.315 1.00 67.50 86 TRP A O 1
ATOM 676 N N . GLU A 1 87 ? -13.062 4.057 -21.882 1.00 65.25 87 GLU A N 1
ATOM 677 C CA . GLU A 1 87 ? -13.723 4.219 -23.181 1.00 65.25 87 GLU A CA 1
ATOM 678 C C . GLU A 1 87 ? -12.744 4.425 -24.353 1.00 65.25 87 GLU A C 1
ATOM 680 O O . GLU A 1 87 ? -13.162 4.378 -25.506 1.00 65.25 87 GLU A O 1
ATOM 685 N N . ASN A 1 88 ? -11.442 4.608 -24.084 1.00 58.69 88 ASN A N 1
ATOM 686 C CA . ASN A 1 88 ? -10.438 4.961 -25.098 1.00 58.69 88 ASN A CA 1
ATOM 687 C C . ASN A 1 88 ? -9.232 4.005 -25.188 1.00 58.69 88 ASN A C 1
ATOM 689 O O . ASN A 1 88 ? -8.250 4.331 -25.862 1.00 58.69 88 ASN A O 1
ATOM 693 N N . THR A 1 89 ? -9.258 2.836 -24.538 1.00 63.72 89 THR A N 1
ATOM 694 C CA . THR A 1 89 ? -8.114 1.904 -24.532 1.00 63.72 89 THR A CA 1
ATOM 695 C C . THR A 1 89 ? -8.384 0.639 -25.345 1.00 63.72 89 THR A C 1
ATOM 697 O O . THR A 1 89 ? -9.359 -0.067 -25.125 1.00 63.72 89 THR A O 1
ATOM 700 N N . PHE A 1 90 ? -7.474 0.307 -26.269 1.00 69.56 90 PHE A N 1
ATOM 701 C CA . PHE A 1 90 ? -7.533 -0.934 -27.062 1.00 69.56 90 PHE A CA 1
ATOM 702 C C . PHE A 1 90 ? -7.194 -2.199 -26.255 1.00 69.56 90 PHE A C 1
ATOM 704 O O . PHE A 1 90 ? -7.405 -3.308 -26.738 1.00 69.56 90 PHE A O 1
ATOM 711 N N . ILE A 1 91 ? -6.622 -2.034 -25.059 1.00 76.00 91 ILE A N 1
ATOM 712 C CA . ILE A 1 91 ? -6.216 -3.114 -24.161 1.00 76.00 91 ILE A CA 1
ATOM 713 C C . ILE A 1 91 ? -6.996 -2.944 -22.859 1.00 76.00 91 ILE A C 1
ATOM 715 O O . ILE A 1 91 ? -6.846 -1.926 -22.186 1.00 76.00 91 ILE A O 1
ATOM 719 N N . ASP A 1 92 ? -7.794 -3.953 -22.519 1.00 76.75 92 ASP A N 1
ATOM 720 C CA . ASP A 1 92 ? -8.486 -4.079 -21.235 1.00 76.75 92 ASP A CA 1
ATOM 721 C C . ASP A 1 92 ? -7.504 -4.630 -20.189 1.00 76.75 92 ASP A C 1
ATOM 723 O O . ASP A 1 92 ? -7.472 -5.822 -19.880 1.00 76.75 92 ASP A O 1
ATOM 727 N N . LEU A 1 93 ? -6.577 -3.771 -19.755 1.00 81.75 93 LEU A N 1
ATOM 728 C CA . LEU A 1 93 ? -5.607 -4.084 -18.711 1.00 81.75 93 LEU A CA 1
ATOM 729 C C . LEU A 1 93 ? -5.661 -3.014 -17.628 1.00 81.75 93 LEU A C 1
ATOM 731 O O . LEU A 1 93 ? -5.404 -1.836 -17.878 1.00 81.75 93 LEU A O 1
ATOM 735 N N . HIS A 1 94 ? -5.908 -3.466 -16.404 1.00 86.06 94 HIS A N 1
ATOM 736 C CA . HIS A 1 94 ? -6.026 -2.619 -15.229 1.00 86.06 94 HIS A CA 1
ATOM 737 C C . HIS A 1 94 ? -5.083 -3.113 -14.140 1.00 86.06 94 HIS A C 1
ATOM 739 O O . HIS A 1 94 ? -5.248 -4.203 -13.600 1.00 86.06 94 HIS A O 1
ATOM 745 N N . ALA A 1 95 ? -4.077 -2.302 -13.817 1.00 88.38 95 ALA A N 1
ATOM 746 C CA . ALA A 1 95 ? -3.003 -2.687 -12.906 1.00 88.38 95 ALA A CA 1
ATOM 747 C C . ALA A 1 95 ? -3.481 -2.937 -11.466 1.00 88.38 95 ALA A C 1
ATOM 749 O O . ALA A 1 95 ? -2.806 -3.639 -10.720 1.00 88.38 95 ALA A O 1
ATOM 750 N N . TYR A 1 96 ? -4.615 -2.349 -11.074 1.00 90.44 96 TYR A N 1
ATOM 751 C CA . TYR A 1 96 ? -5.171 -2.420 -9.719 1.00 90.44 96 TYR A CA 1
ATOM 752 C C . TYR A 1 96 ? -6.576 -3.030 -9.705 1.00 90.44 96 TYR A C 1
ATOM 754 O O . TYR A 1 96 ? -7.374 -2.688 -8.841 1.00 90.44 96 TYR A O 1
ATOM 762 N N . SER A 1 97 ? -6.952 -3.821 -10.707 1.00 88.50 97 SER A N 1
ATOM 763 C CA . SER A 1 97 ? -8.266 -4.470 -10.725 1.00 88.50 97 SER A CA 1
ATOM 764 C C . SER A 1 97 ? -8.131 -5.978 -10.582 1.00 88.50 97 SER A C 1
ATOM 766 O O . SER A 1 97 ? -7.093 -6.531 -10.958 1.00 88.50 97 SER A O 1
ATOM 768 N N . PRO A 1 98 ? -9.186 -6.649 -10.091 1.00 89.81 98 PRO A N 1
ATOM 769 C CA . PRO A 1 98 ? -9.211 -8.098 -10.042 1.00 89.81 98 PRO A CA 1
ATOM 770 C C . PRO A 1 98 ? -8.961 -8.700 -11.422 1.00 89.81 98 PRO A C 1
ATOM 772 O O . PRO A 1 98 ? -9.509 -8.233 -12.423 1.00 89.81 98 PRO A O 1
ATOM 775 N N . PHE A 1 99 ? -8.184 -9.777 -11.465 1.00 89.25 99 PHE A N 1
ATOM 776 C CA . PHE A 1 99 ? -7.964 -10.550 -12.683 1.00 89.25 99 PHE A CA 1
ATOM 777 C C . PHE A 1 99 ? -8.516 -11.960 -12.487 1.00 89.25 99 PHE A C 1
ATOM 779 O O . PHE A 1 99 ? -8.162 -12.640 -11.525 1.00 89.25 99 PHE A O 1
ATOM 786 N N . ASP A 1 100 ? -9.418 -12.375 -13.379 1.00 89.69 100 ASP A N 1
ATOM 787 C CA . ASP A 1 100 ? -10.078 -13.690 -13.345 1.00 89.69 100 ASP A CA 1
ATOM 788 C C . ASP A 1 100 ? -10.699 -14.021 -11.970 1.00 89.69 100 ASP A C 1
ATOM 790 O O . ASP A 1 100 ? -10.459 -15.063 -11.361 1.00 89.69 100 ASP A O 1
ATOM 794 N N . GLY A 1 101 ? -11.433 -13.052 -11.408 1.00 89.31 101 GLY A N 1
ATOM 795 C CA . GLY A 1 101 ? -12.076 -13.172 -10.094 1.00 89.31 101 GLY A CA 1
ATOM 796 C C . GLY A 1 101 ? -11.121 -13.155 -8.895 1.00 89.31 101 GLY A C 1
ATOM 797 O O . GLY A 1 101 ? -11.574 -13.300 -7.759 1.00 89.31 101 GLY A O 1
ATOM 798 N N . THR A 1 102 ? -9.819 -12.964 -9.120 1.00 93.06 102 THR A N 1
ATOM 799 C CA . THR A 1 102 ? -8.817 -12.891 -8.056 1.00 93.06 102 THR A CA 1
ATOM 800 C C . THR A 1 102 ? -8.482 -11.435 -7.745 1.00 93.06 102 THR A C 1
ATOM 802 O O . THR A 1 102 ? -7.965 -10.711 -8.595 1.00 93.06 102 THR A O 1
ATOM 805 N N . ASN A 1 103 ? -8.783 -11.029 -6.513 1.00 93.00 103 ASN A N 1
ATOM 806 C CA . ASN A 1 103 ? -8.544 -9.689 -5.976 1.00 93.00 103 ASN A CA 1
ATOM 807 C C . ASN A 1 103 ? -7.096 -9.518 -5.495 1.00 93.00 103 ASN A C 1
ATOM 809 O O . ASN A 1 103 ? -6.425 -10.500 -5.161 1.00 93.00 103 ASN A O 1
ATOM 813 N N . ASP A 1 104 ? -6.652 -8.266 -5.386 1.00 91.25 104 ASP A N 1
ATOM 814 C CA . ASP A 1 104 ? -5.377 -7.869 -4.778 1.00 91.25 104 ASP A CA 1
ATOM 815 C C . ASP A 1 104 ? -4.132 -8.537 -5.414 1.00 91.25 104 ASP A C 1
ATOM 817 O O . ASP A 1 104 ? -3.137 -8.843 -4.742 1.00 91.25 104 ASP A O 1
ATOM 821 N N . LEU A 1 105 ? -4.173 -8.775 -6.730 1.00 91.56 105 LEU A N 1
ATOM 822 C CA . LEU A 1 105 ? -3.065 -9.365 -7.482 1.00 91.56 105 LEU A CA 1
ATOM 823 C C . LEU A 1 105 ? -1.975 -8.331 -7.775 1.00 91.56 105 LEU A C 1
ATOM 825 O O . LEU A 1 105 ? -2.179 -7.389 -8.533 1.00 91.56 105 LEU A O 1
ATOM 829 N N . LEU A 1 106 ? -0.777 -8.555 -7.215 1.00 90.75 106 LEU A N 1
ATOM 830 C CA . LEU A 1 106 ? 0.402 -7.662 -7.230 1.00 90.75 106 LEU A CA 1
ATOM 831 C C . LEU A 1 106 ? 0.205 -6.343 -6.468 1.00 90.75 106 LEU A C 1
ATOM 833 O O . LEU A 1 106 ? 1.083 -5.931 -5.705 1.00 90.75 106 LEU A O 1
ATOM 837 N N . PHE A 1 107 ? -0.940 -5.701 -6.662 1.00 91.69 107 PHE A N 1
ATOM 838 C CA . PHE A 1 107 ? -1.365 -4.460 -6.036 1.00 91.69 107 PHE A CA 1
ATOM 839 C C . PHE A 1 107 ? -2.758 -4.667 -5.450 1.00 91.69 107 PHE A C 1
ATOM 841 O O . PHE A 1 107 ? -3.546 -5.430 -5.995 1.00 91.69 107 PHE A O 1
ATOM 848 N N . LYS A 1 108 ? -3.077 -3.981 -4.347 1.00 90.44 108 LYS A N 1
ATOM 849 C CA . LYS A 1 108 ? -4.442 -4.041 -3.812 1.00 90.44 108 LYS A CA 1
ATOM 850 C C . LYS A 1 108 ? -5.426 -3.370 -4.764 1.00 90.44 108 LYS A C 1
ATOM 852 O O . LYS A 1 108 ? -5.096 -2.334 -5.344 1.00 90.44 108 LYS A O 1
ATOM 857 N N . ASP A 1 109 ? -6.667 -3.835 -4.782 1.00 89.50 109 ASP A N 1
ATOM 858 C CA . ASP A 1 109 ? -7.693 -3.263 -5.668 1.00 89.50 109 ASP A CA 1
ATOM 859 C C . ASP A 1 109 ? -8.065 -1.816 -5.283 1.00 89.50 109 ASP A C 1
ATOM 861 O O . ASP A 1 109 ? -8.590 -1.018 -6.057 1.00 89.50 109 ASP A O 1
ATOM 865 N N . SER A 1 110 ? -7.759 -1.450 -4.037 1.00 87.50 110 SER A N 1
ATOM 866 C CA . SER A 1 110 ? -7.977 -0.116 -3.470 1.00 87.50 110 SER A CA 1
ATOM 867 C C . SER A 1 110 ? -6.920 0.922 -3.866 1.00 87.50 110 SER A C 1
ATOM 869 O O . SER A 1 110 ? -7.031 2.080 -3.442 1.00 87.50 110 SER A O 1
ATOM 871 N N . VAL A 1 111 ? -5.878 0.537 -4.612 1.00 89.31 111 VAL A N 1
ATOM 872 C CA . VAL A 1 111 ? -4.785 1.441 -4.996 1.00 89.31 111 VAL A CA 1
ATOM 873 C C . VAL A 1 111 ? -5.278 2.519 -5.967 1.00 89.31 111 VAL A C 1
ATOM 875 O O . VAL A 1 111 ? -6.056 2.263 -6.882 1.00 89.31 111 VAL A O 1
ATOM 878 N N . LYS A 1 112 ? -4.828 3.758 -5.755 1.00 85.50 112 LYS A N 1
ATOM 879 C CA . LYS A 1 112 ? -5.114 4.920 -6.610 1.00 85.50 112 LYS A CA 1
ATOM 880 C C . LYS A 1 112 ? -3.898 5.431 -7.377 1.00 85.50 112 LYS A C 1
ATOM 882 O O . LYS A 1 112 ? -4.073 6.229 -8.289 1.00 85.50 112 LYS A O 1
ATOM 887 N N . GLY A 1 113 ? -2.706 4.970 -7.016 1.00 87.75 113 GLY A N 1
ATOM 888 C CA . GLY A 1 113 ? -1.463 5.245 -7.723 1.00 87.75 113 GLY A CA 1
ATOM 889 C C . GLY A 1 113 ? -0.239 5.127 -6.826 1.00 87.75 113 GLY A C 1
ATOM 890 O O . GLY A 1 113 ? -0.329 4.692 -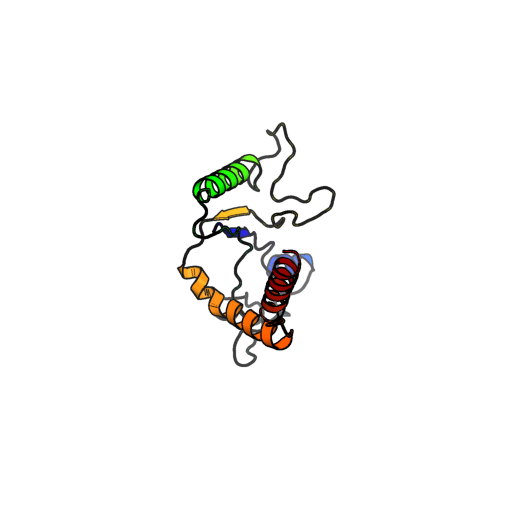5.669 1.00 87.75 113 GLY A O 1
ATOM 891 N N . PHE A 1 114 ? 0.911 5.546 -7.350 1.00 86.25 114 PHE A N 1
ATOM 892 C CA . PHE A 1 114 ? 2.166 5.560 -6.597 1.00 86.25 114 PHE A CA 1
ATOM 893 C C . PHE A 1 114 ? 2.520 6.954 -6.074 1.00 86.25 114 PHE A C 1
ATOM 895 O O . PHE A 1 114 ? 2.414 7.958 -6.772 1.00 86.25 114 PHE A O 1
ATOM 902 N N . SER A 1 115 ? 3.032 7.013 -4.848 1.00 82.38 115 SER A N 1
ATOM 903 C CA . SER A 1 115 ? 3.608 8.212 -4.247 1.00 82.38 115 SER A CA 1
ATOM 904 C C . SER A 1 115 ? 5.029 7.961 -3.746 1.00 82.38 115 SER A C 1
ATOM 906 O O . SER A 1 115 ? 5.441 6.840 -3.432 1.00 82.38 115 SER A O 1
ATOM 908 N N . SER A 1 116 ? 5.831 9.022 -3.690 1.00 71.19 116 SER A N 1
ATOM 909 C CA . SER A 1 116 ? 7.148 8.972 -3.061 1.00 71.19 116 SER A CA 1
ATOM 910 C C . SER A 1 116 ? 7.013 8.909 -1.538 1.00 71.19 116 SER A C 1
ATOM 912 O O . SER A 1 116 ? 6.380 9.784 -0.950 1.00 71.19 116 SER A O 1
ATOM 914 N N . SER A 1 117 ? 7.648 7.930 -0.887 1.00 65.31 117 SER A N 1
ATOM 915 C CA . SER A 1 117 ? 7.680 7.860 0.581 1.00 65.31 117 SER A CA 1
ATOM 916 C C . SER A 1 117 ? 8.507 9.015 1.174 1.00 65.31 117 SER A C 1
ATOM 918 O O . SER A 1 117 ? 9.658 9.221 0.776 1.00 65.31 117 SER A O 1
ATOM 920 N N . PHE A 1 118 ? 7.958 9.734 2.160 1.00 59.22 118 PHE A N 1
ATOM 921 C CA . PHE A 1 118 ? 8.686 10.734 2.955 1.00 59.22 118 PHE A CA 1
ATOM 922 C C . PHE A 1 118 ? 9.183 10.131 4.280 1.00 59.22 118 PHE A C 1
ATOM 924 O O . PHE A 1 118 ? 8.445 9.446 4.985 1.00 59.22 118 PHE A O 1
ATOM 931 N N . PHE A 1 119 ? 10.431 10.425 4.667 1.00 55.94 119 PHE A N 1
ATOM 932 C CA . PHE A 1 119 ? 11.050 9.925 5.911 1.00 55.94 119 PHE A CA 1
ATOM 933 C C . PHE A 1 119 ? 10.289 10.310 7.196 1.00 55.94 119 PHE A C 1
ATOM 935 O O . PHE A 1 119 ? 10.399 9.617 8.209 1.00 55.94 119 PHE A O 1
ATOM 942 N N . SER A 1 120 ? 9.521 11.402 7.178 1.00 53.22 120 SER A N 1
ATOM 943 C CA . SER A 1 120 ? 8.686 11.841 8.303 1.00 53.22 120 SER A CA 1
ATOM 944 C C . SER A 1 120 ? 7.571 10.847 8.637 1.00 53.22 120 SER A C 1
ATOM 946 O O . SER A 1 120 ? 7.229 10.700 9.808 1.00 53.22 120 SER A O 1
ATOM 948 N N . GLU A 1 121 ? 7.047 10.119 7.651 1.00 58.56 121 GLU A N 1
ATOM 949 C CA . GLU A 1 121 ? 5.946 9.169 7.849 1.00 58.56 121 GLU A CA 1
ATOM 950 C C . GLU A 1 121 ? 6.410 7.843 8.456 1.00 58.56 121 GLU A C 1
ATOM 952 O O . GLU A 1 121 ? 5.689 7.245 9.252 1.00 58.56 121 GLU A O 1
ATOM 957 N N . LEU A 1 122 ? 7.651 7.425 8.184 1.00 62.38 122 LEU A N 1
ATOM 958 C CA . LEU A 1 122 ? 8.247 6.250 8.828 1.00 62.38 122 LEU A CA 1
ATOM 959 C C . LEU A 1 122 ? 8.323 6.429 10.355 1.00 62.38 122 LEU A C 1
ATOM 961 O O . LEU A 1 122 ? 8.134 5.479 11.111 1.00 62.38 122 LEU A O 1
ATOM 965 N N . ARG A 1 123 ? 8.536 7.669 10.821 1.00 60.34 123 ARG A N 1
ATOM 966 C CA . ARG A 1 123 ? 8.520 8.007 12.254 1.00 60.34 123 ARG A CA 1
ATOM 967 C C . ARG A 1 123 ? 7.120 7.905 12.863 1.00 60.34 123 ARG A C 1
ATOM 969 O O . ARG A 1 123 ? 7.014 7.576 14.041 1.00 60.34 123 ARG A O 1
ATOM 976 N N . LEU A 1 124 ? 6.067 8.162 12.082 1.00 64.12 124 LEU A N 1
ATOM 977 C CA . LEU A 1 124 ? 4.671 8.043 12.524 1.00 64.12 124 LEU A CA 1
ATOM 978 C C . LEU A 1 124 ? 4.226 6.580 12.662 1.00 64.12 124 LEU A C 1
ATOM 980 O O . LEU A 1 124 ? 3.328 6.286 13.445 1.00 64.12 124 LEU A O 1
ATOM 984 N N . ALA A 1 125 ? 4.893 5.658 11.966 1.00 68.38 125 ALA A N 1
ATOM 985 C CA . ALA A 1 125 ? 4.646 4.222 12.048 1.00 68.38 125 ALA A CA 1
ATOM 986 C C . ALA A 1 125 ? 5.440 3.512 13.164 1.00 68.38 125 ALA A C 1
ATOM 988 O O . ALA A 1 125 ? 5.513 2.286 13.190 1.00 68.38 125 ALA A O 1
ATOM 989 N N . LYS A 1 126 ? 6.035 4.243 14.118 1.00 74.31 126 LYS A N 1
ATOM 990 C CA . LYS A 1 126 ? 6.810 3.636 15.216 1.00 74.31 126 LYS A CA 1
ATOM 991 C C . LYS A 1 126 ? 6.005 2.588 15.998 1.00 74.31 126 LYS A C 1
ATOM 993 O O . LYS A 1 126 ? 6.523 1.511 16.269 1.00 74.31 126 LYS A O 1
ATOM 998 N N . ASN A 1 127 ? 4.737 2.878 16.296 1.00 72.12 127 ASN A N 1
ATOM 999 C CA . ASN A 1 127 ? 3.852 1.955 17.018 1.00 72.12 127 ASN A CA 1
ATOM 1000 C C . ASN A 1 127 ? 3.591 0.667 16.219 1.00 72.12 127 ASN A C 1
ATOM 1002 O O . ASN A 1 127 ? 3.444 -0.401 16.801 1.00 72.12 127 ASN A O 1
ATOM 1006 N N . TYR A 1 128 ? 3.565 0.760 14.886 1.00 76.62 128 TYR A N 1
ATOM 1007 C CA . TYR A 1 128 ? 3.433 -0.397 14.005 1.00 76.62 128 TYR A CA 1
ATOM 1008 C C . TYR A 1 128 ? 4.677 -1.291 14.071 1.00 76.62 128 TYR A C 1
ATOM 1010 O O . TYR A 1 128 ? 4.543 -2.496 14.242 1.00 76.62 128 TYR A O 1
ATOM 1018 N N . PHE A 1 129 ? 5.886 -0.721 14.040 1.00 78.31 129 PHE A N 1
ATOM 1019 C CA . PHE A 1 129 ? 7.114 -1.513 14.194 1.00 78.31 129 PHE A CA 1
ATOM 1020 C C . PHE A 1 129 ? 7.227 -2.171 15.574 1.00 78.31 129 PHE A C 1
ATOM 1022 O O . PHE A 1 129 ? 7.559 -3.348 15.658 1.00 78.31 129 PHE A O 1
ATOM 1029 N N . GLN A 1 130 ? 6.873 -1.451 16.642 1.00 79.88 130 GLN A N 1
ATOM 1030 C CA . GLN A 1 130 ? 6.853 -2.008 18.000 1.00 79.88 130 GLN A CA 1
ATOM 1031 C C . GLN A 1 130 ? 5.857 -3.168 18.144 1.00 79.88 130 GLN A C 1
ATOM 1033 O O . GLN A 1 130 ? 6.133 -4.133 18.854 1.00 79.88 130 GLN A O 1
ATOM 1038 N N . LEU A 1 131 ? 4.711 -3.102 17.455 1.00 78.75 131 LEU A N 1
ATOM 1039 C CA . LEU A 1 131 ? 3.758 -4.209 17.406 1.00 78.75 131 LEU A CA 1
ATOM 1040 C C . LEU A 1 131 ? 4.374 -5.444 16.739 1.00 78.7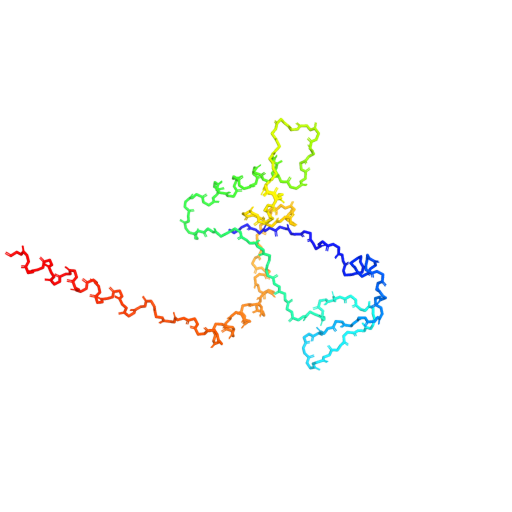5 131 LEU A C 1
ATOM 1042 O O . LEU A 1 131 ? 4.237 -6.538 17.276 1.00 78.75 131 LEU A O 1
ATOM 1046 N N . PHE A 1 132 ? 5.065 -5.281 15.608 1.00 79.12 132 PHE A N 1
ATOM 1047 C CA . PHE A 1 132 ? 5.731 -6.400 14.933 1.00 79.12 132 PHE A CA 1
ATOM 1048 C C . PHE A 1 132 ? 6.824 -7.032 15.798 1.00 79.12 132 PHE A C 1
ATOM 1050 O O . PHE A 1 132 ? 6.836 -8.249 15.935 1.00 79.12 132 PHE A O 1
ATOM 1057 N N . GLU A 1 133 ? 7.662 -6.234 16.465 1.00 80.94 133 GLU A N 1
ATOM 1058 C CA . GLU A 1 133 ? 8.664 -6.752 17.412 1.00 80.94 133 GLU A CA 1
ATOM 1059 C C . GLU A 1 133 ? 8.018 -7.575 18.540 1.00 80.94 133 GLU A C 1
ATOM 1061 O O . GLU A 1 133 ? 8.523 -8.631 18.929 1.00 80.94 133 GLU A O 1
ATOM 1066 N N . HIS A 1 134 ? 6.870 -7.122 19.056 1.00 80.69 134 HIS A N 1
ATOM 1067 C CA . HIS A 1 134 ? 6.137 -7.857 20.080 1.00 80.69 134 HIS A CA 1
ATOM 1068 C C . HIS A 1 134 ? 5.525 -9.153 19.530 1.00 80.69 134 HIS A C 1
ATOM 1070 O O . HIS A 1 134 ? 5.645 -10.206 20.158 1.00 80.69 134 HIS A O 1
ATOM 1076 N N . LEU A 1 135 ? 4.920 -9.112 18.342 1.00 81.50 135 LEU A N 1
ATOM 1077 C CA . LEU A 1 135 ? 4.359 -10.298 17.694 1.00 81.50 135 LEU A CA 1
ATOM 1078 C C . LEU A 1 135 ? 5.436 -11.327 17.341 1.00 81.50 135 LEU A C 1
ATOM 1080 O O . LEU A 1 135 ? 5.201 -12.518 17.532 1.00 81.50 135 LEU A O 1
ATOM 1084 N N . ASP A 1 136 ? 6.623 -10.903 16.908 1.00 79.88 136 ASP A N 1
ATOM 1085 C CA . ASP A 1 136 ? 7.766 -11.792 16.667 1.00 79.88 136 ASP A CA 1
ATOM 1086 C C . ASP A 1 136 ? 8.176 -12.528 17.951 1.00 79.88 136 ASP A C 1
ATOM 1088 O O . ASP A 1 136 ? 8.471 -13.727 17.920 1.00 79.88 136 ASP A O 1
ATOM 1092 N N . SER A 1 137 ? 8.109 -11.844 19.101 1.00 78.44 137 SER A N 1
ATOM 1093 C CA . SER A 1 137 ? 8.381 -12.450 20.410 1.00 78.44 137 SER A CA 1
ATOM 1094 C C . SER A 1 137 ? 7.328 -13.490 20.823 1.00 78.44 137 SER A C 1
ATOM 1096 O O . SER A 1 137 ? 7.664 -14.474 21.481 1.00 78.44 137 SER A O 1
ATOM 1098 N N . CYS A 1 138 ? 6.068 -13.314 20.406 1.00 77.88 138 CYS A N 1
ATOM 1099 C CA . CYS A 1 138 ? 4.970 -14.243 20.693 1.00 77.88 138 CYS A CA 1
ATOM 1100 C C . CYS A 1 138 ? 4.898 -15.415 19.706 1.00 77.88 138 CYS A C 1
ATOM 1102 O O . CYS A 1 138 ? 4.489 -16.512 20.081 1.00 77.88 138 CYS A O 1
ATOM 1104 N N . THR A 1 139 ? 5.258 -15.185 18.443 1.00 75.12 139 THR A N 1
ATOM 1105 C CA . THR A 1 139 ? 5.144 -16.174 17.358 1.00 75.12 139 THR A CA 1
ATOM 1106 C C . THR A 1 139 ? 6.373 -17.066 17.232 1.00 75.12 139 THR A C 1
ATOM 1108 O O . THR A 1 139 ? 6.343 -18.036 16.477 1.00 75.12 139 THR A O 1
ATOM 1111 N N . GLY A 1 140 ? 7.437 -16.787 17.994 1.00 56.84 140 GLY A N 1
ATOM 1112 C CA . GLY A 1 140 ? 8.646 -17.603 17.979 1.00 56.84 140 GLY A CA 1
ATOM 1113 C C . GLY A 1 140 ? 9.293 -17.621 16.600 1.00 56.84 140 GLY A C 1
ATOM 1114 O O . GLY A 1 140 ? 9.732 -18.680 16.149 1.00 56.84 140 GLY A O 1
ATOM 1115 N N . SER A 1 141 ? 9.335 -16.462 15.931 1.00 51.09 141 SER A N 1
ATOM 1116 C CA . SER A 1 141 ? 10.140 -16.259 14.727 1.00 51.09 141 SER A CA 1
ATOM 1117 C C . SER A 1 141 ? 11.539 -16.819 14.990 1.00 51.09 141 SER A C 1
ATOM 1119 O O . SER A 1 141 ? 12.275 -16.363 15.869 1.00 51.09 141 SER A O 1
ATOM 1121 N N . SER A 1 142 ? 11.858 -17.921 14.314 1.00 49.31 142 SER A N 1
ATOM 1122 C CA . SER A 1 142 ? 13.062 -18.685 14.579 1.00 49.31 142 SER A CA 1
ATOM 1123 C C . SER A 1 142 ? 14.282 -17.827 14.260 1.00 49.31 142 SER A C 1
ATOM 1125 O O . SER A 1 142 ? 14.658 -17.682 13.097 1.00 49.31 142 SER A O 1
ATOM 1127 N N . ASN A 1 143 ? 14.989 -17.375 15.292 1.00 47.38 143 ASN A N 1
ATOM 1128 C CA . ASN A 1 143 ? 16.389 -16.943 15.213 1.00 47.38 143 ASN A CA 1
ATOM 1129 C C . ASN A 1 143 ? 17.344 -18.109 14.834 1.00 47.38 143 ASN A C 1
ATOM 1131 O O . ASN A 1 143 ? 18.474 -18.179 15.307 1.00 47.38 143 ASN A O 1
ATOM 1135 N N . SER A 1 144 ? 16.918 -19.050 13.985 1.00 46.47 144 SER A N 1
ATOM 1136 C CA . SER A 1 144 ? 17.675 -20.242 13.595 1.00 46.47 144 SER A CA 1
ATOM 1137 C C . SER A 1 144 ? 17.790 -20.350 12.076 1.00 46.47 144 SER A C 1
ATOM 1139 O O . SER A 1 144 ? 17.261 -21.256 11.442 1.00 46.47 144 SER A O 1
ATOM 1141 N N . LEU A 1 145 ? 18.510 -19.406 11.473 1.00 44.69 145 LEU A N 1
ATOM 1142 C CA . LEU A 1 145 ? 19.116 -19.604 10.148 1.00 44.69 145 LEU A CA 1
ATOM 1143 C C . LEU A 1 145 ? 20.644 -19.451 10.172 1.00 44.69 145 LEU A C 1
ATOM 1145 O O . LEU A 1 145 ? 21.295 -19.588 9.141 1.00 44.69 145 LEU A O 1
ATOM 1149 N N . THR A 1 146 ? 21.251 -19.243 11.342 1.00 47.31 146 THR A N 1
ATOM 1150 C CA . THR A 1 146 ? 22.702 -19.030 11.476 1.00 47.31 146 THR A CA 1
ATOM 1151 C C . THR A 1 146 ? 23.483 -20.221 12.030 1.00 47.31 146 THR A C 1
ATOM 1153 O O . THR A 1 146 ? 24.708 -20.178 12.001 1.00 47.31 146 THR A O 1
ATOM 1156 N N . VAL A 1 147 ? 22.837 -21.315 12.457 1.00 48.69 147 VAL A N 1
ATOM 1157 C CA . VAL A 1 147 ? 23.568 -22.468 13.030 1.00 48.69 147 VAL A CA 1
ATOM 1158 C C . VAL A 1 147 ? 23.777 -23.617 12.028 1.00 48.69 147 VAL A C 1
ATOM 1160 O O . VAL A 1 147 ? 24.769 -24.326 12.133 1.00 48.69 147 VAL A O 1
ATOM 1163 N N . ASN A 1 148 ? 22.956 -23.753 10.977 1.00 47.88 148 ASN A N 1
ATOM 1164 C CA . ASN A 1 148 ? 23.073 -24.881 10.029 1.00 47.88 148 ASN A CA 1
ATOM 1165 C C . ASN A 1 148 ? 23.920 -24.596 8.771 1.00 47.88 148 ASN A C 1
ATOM 1167 O O . ASN A 1 148 ? 24.382 -25.531 8.119 1.00 47.88 148 ASN A O 1
ATOM 1171 N N . GLY A 1 149 ? 24.172 -23.327 8.426 1.00 48.22 149 GLY A N 1
ATOM 1172 C CA . GLY A 1 149 ? 24.962 -22.972 7.236 1.00 48.22 149 GLY A CA 1
ATOM 1173 C C . GLY A 1 149 ? 26.456 -23.293 7.368 1.00 48.22 149 GLY A C 1
ATOM 1174 O O . GLY A 1 149 ? 27.103 -23.670 6.393 1.00 48.22 149 GLY A O 1
ATOM 1175 N N . VAL A 1 150 ? 26.997 -23.207 8.587 1.00 57.69 150 VAL A N 1
ATOM 1176 C CA . VAL A 1 150 ? 28.423 -23.447 8.860 1.00 57.69 150 VAL A CA 1
ATOM 1177 C C . VAL A 1 150 ? 28.762 -24.937 8.776 1.00 57.69 150 VAL A C 1
ATOM 1179 O O . VAL A 1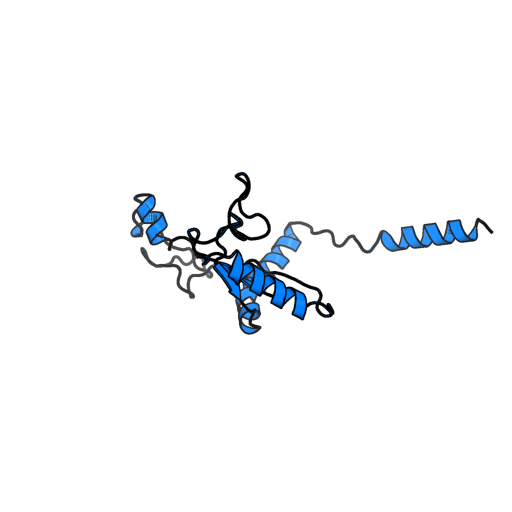 150 ? 29.772 -25.290 8.174 1.00 57.69 150 VAL A O 1
ATOM 1182 N N . PHE A 1 151 ? 27.894 -25.824 9.278 1.00 58.66 151 PHE A N 1
ATOM 1183 C CA . PHE A 1 151 ? 28.099 -27.276 9.174 1.00 58.66 151 PHE A CA 1
ATOM 1184 C C . PHE A 1 151 ? 28.008 -27.786 7.731 1.00 58.66 151 PHE A C 1
ATOM 1186 O O . PHE A 1 151 ? 28.764 -28.680 7.357 1.00 58.66 151 PHE A O 1
ATOM 1193 N N . SER A 1 152 ? 27.146 -27.189 6.902 1.00 56.44 152 SER A N 1
ATOM 1194 C CA . SER A 1 152 ? 27.015 -27.567 5.489 1.00 56.44 152 SER A CA 1
ATOM 1195 C C . SER A 1 152 ? 28.247 -27.156 4.665 1.00 56.44 152 SER A C 1
ATOM 1197 O O . SER A 1 152 ? 28.753 -27.935 3.859 1.00 56.44 152 SER A O 1
ATOM 1199 N N . LEU A 1 153 ? 28.806 -25.968 4.934 1.00 59.53 153 LEU A N 1
ATOM 1200 C CA . LEU A 1 153 ? 30.052 -25.503 4.310 1.00 59.53 153 LEU A CA 1
ATOM 1201 C C . LEU A 1 153 ? 31.280 -26.297 4.785 1.00 59.53 153 LEU A C 1
ATOM 1203 O O . LEU A 1 153 ? 32.137 -26.642 3.972 1.00 59.53 153 LEU A O 1
ATOM 1207 N N . LEU A 1 154 ? 31.354 -26.641 6.075 1.00 63.88 154 LEU A N 1
ATOM 1208 C CA . LEU A 1 154 ? 32.420 -27.494 6.618 1.00 63.88 154 LEU A CA 1
ATOM 1209 C C . LEU A 1 154 ? 32.350 -28.926 6.078 1.00 63.88 154 LEU A C 1
ATOM 1211 O O . LEU A 1 154 ? 33.390 -29.501 5.766 1.00 63.88 154 LEU A O 1
ATOM 1215 N N . SER A 1 155 ? 31.148 -29.484 5.915 1.00 66.81 155 SER A N 1
ATOM 1216 C CA . SER A 1 155 ? 30.961 -30.814 5.329 1.00 66.81 155 SER A CA 1
ATOM 1217 C C . SER A 1 155 ? 31.430 -30.860 3.871 1.00 66.81 155 SER A C 1
ATOM 1219 O O . SER A 1 155 ? 32.198 -31.751 3.510 1.00 66.81 155 SER A O 1
ATOM 1221 N N . LEU A 1 156 ? 31.065 -29.865 3.055 1.00 64.94 156 LEU A N 1
ATOM 1222 C CA . LEU A 1 156 ? 31.506 -29.774 1.657 1.00 64.94 156 LEU A CA 1
ATOM 1223 C C . LEU A 1 156 ? 33.029 -29.621 1.524 1.00 64.94 156 LEU A C 1
ATOM 1225 O O . LEU A 1 156 ? 33.632 -30.248 0.655 1.00 64.94 156 LEU A O 1
ATOM 1229 N N . MET A 1 157 ? 33.666 -28.851 2.410 1.00 68.50 157 MET A N 1
ATOM 1230 C CA . MET A 1 157 ? 35.128 -28.715 2.432 1.00 68.50 157 MET A CA 1
ATOM 1231 C C . MET A 1 157 ? 35.822 -30.021 2.839 1.00 68.50 157 MET A C 1
ATOM 1233 O O . MET A 1 157 ? 36.843 -30.377 2.255 1.00 68.50 157 MET A O 1
ATOM 1237 N N . PHE A 1 158 ? 35.260 -30.770 3.791 1.00 72.50 158 PHE A N 1
ATOM 1238 C CA . PHE A 1 158 ? 35.835 -32.042 4.236 1.00 72.50 158 PHE A CA 1
ATOM 1239 C C . PHE A 1 158 ? 35.758 -33.122 3.144 1.00 72.50 158 PHE A C 1
ATOM 1241 O O . PHE A 1 158 ? 36.741 -33.817 2.898 1.00 72.50 158 PHE A O 1
ATOM 1248 N N . PHE A 1 159 ? 34.636 -33.219 2.422 1.00 68.62 159 PHE A N 1
ATOM 1249 C CA . PHE A 1 159 ? 34.510 -34.139 1.283 1.00 68.62 159 PHE A CA 1
ATOM 1250 C C . PHE A 1 159 ? 35.367 -33.722 0.073 1.00 68.62 159 PHE A C 1
ATOM 1252 O O . PHE A 1 159 ? 35.882 -34.587 -0.637 1.00 68.62 159 PHE A O 1
ATOM 1259 N N . GLY A 1 160 ? 35.584 -32.419 -0.138 1.00 66.88 160 GLY A N 1
ATOM 1260 C CA . GLY A 1 160 ? 36.503 -31.910 -1.164 1.00 66.88 160 GLY A CA 1
ATOM 1261 C C . GLY A 1 160 ? 37.984 -32.191 -0.874 1.00 66.88 160 GLY A C 1
ATOM 1262 O O . GLY A 1 160 ? 38.766 -32.361 -1.801 1.00 66.88 160 GLY A O 1
ATOM 1263 N N . LEU A 1 161 ? 38.372 -32.289 0.401 1.00 66.25 161 LEU A N 1
ATOM 1264 C CA . LEU A 1 161 ? 39.742 -32.621 0.823 1.00 66.25 161 LEU A CA 1
ATOM 1265 C C . LEU A 1 161 ? 40.031 -34.130 0.853 1.00 66.25 161 LEU A C 1
ATOM 1267 O O . LEU A 1 161 ? 41.183 -34.521 0.725 1.00 66.25 161 LEU A O 1
ATOM 1271 N N . LEU A 1 162 ? 39.004 -34.970 1.006 1.00 64.81 162 LEU A N 1
ATOM 1272 C CA . LEU A 1 162 ? 39.109 -36.439 0.969 1.00 64.81 162 LEU A CA 1
ATOM 1273 C C . LEU A 1 162 ? 39.053 -37.033 -0.451 1.00 64.81 162 LEU A C 1
ATOM 1275 O O . LEU A 1 162 ? 39.179 -38.245 -0.604 1.00 64.81 162 LEU A O 1
ATOM 1279 N N . SER A 1 163 ? 38.822 -36.203 -1.472 1.00 57.09 163 SER A N 1
ATOM 1280 C CA . SER A 1 163 ? 38.727 -36.606 -2.885 1.00 57.09 163 SER A CA 1
ATOM 1281 C C . SER A 1 163 ? 39.964 -36.241 -3.728 1.00 57.09 163 SER A C 1
ATOM 1283 O O . SER A 1 163 ? 39.915 -36.347 -4.955 1.00 57.09 163 SER A O 1
ATOM 1285 N N . ILE A 1 164 ? 41.072 -35.867 -3.074 1.00 53.97 164 ILE A N 1
ATOM 1286 C CA . ILE A 1 164 ? 42.435 -35.733 -3.628 1.00 53.97 164 ILE A CA 1
ATOM 1287 C C . ILE A 1 164 ? 43.321 -36.792 -2.973 1.00 53.97 164 ILE A C 1
ATOM 1289 O O . ILE A 1 164 ? 44.130 -37.403 -3.705 1.00 53.97 164 ILE A O 1
#

Radius of gyration: 23.69 Å; chains: 1; bounding box: 71×48×57 Å